Protein AF-A0A7J8URC8-F1 (afdb_monomer)

pLDDT: mean 75.26, std 14.87, range [37.41, 91.56]

Nearest PDB structures (foldseek):
  4x57-assembly2_D  TM=9.392E-01  e=1.571E-05  Arabidopsis thaliana
  6xgw-assembly1_B  TM=3.920E-01  e=8.614E-01  Acetivibrio thermocellus ATCC 27405
  6xg8-assembly1_B  TM=3.239E-01  e=2.855E+00  Acetivibrio thermocellus ATCC 27405
  6rw8-assembly1_A  TM=2.713E-01  e=2.219E+00  Xenorhabdus nematophila
  7kpv-assembly1_D  TM=3.812E-01  e=7.355E+00  Saccharomyces 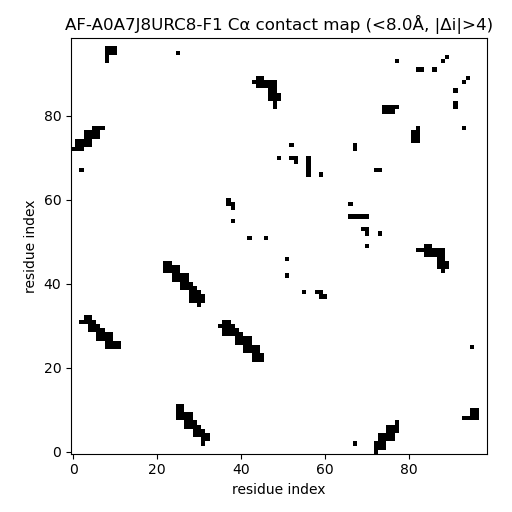cerevisiae S288C

Mean predicted aligned error: 8.54 Å

Radius of gyration: 13.85 Å; Cα contacts (8 Å, |Δi|>4): 154; chains: 1; bounding box: 35×27×36 Å

InterPro domains:
  IPR000626 Ubiquitin-like domain [PS50053] (26-99)
  IPR029071 Ubiquitin-like domain superfamily [SSF54236] (22-98)
  IPR039540 UBL3-like, ubiquitin domain [PF13881] (25-99)
  IPR040015 UBL3-like [PTHR13169] (19-99)

Foldseek 3Di:
DAWEWEKAWADDPPDDDDDDDDWDKTWIWTATPVRDTQDTDIDTQQAFLQVVLVVCQVSGDPPDPDGDPHSVSYFYAYPNDTGDRPDGNVRVVSPHDPD

Secondary structure (DSSP, 8-state):
-PEEEEEEEE--------------EEEEEEE-TTS-EEEEEEEETTSBHHHHHHHHHHTPPTT-S---SSGGGEEEEETTEEPPTTSBTTTTT--TT--

Sequence (99 aa):
MTFNFNMQAGKRRAKTTTMAEGEELIELRFRIYDGIDIAHGTYEASMTVSTLKQRIIAEWPQGKTVTPKSIHDLKLIHAGKVLENNKTLADSRITVGDL

Structure (mmCIF, N/CA/C/O backbone):
data_AF-A0A7J8URC8-F1
#
_entry.id   AF-A0A7J8URC8-F1
#
loop_
_atom_site.group_PDB
_atom_site.id
_atom_site.type_symbol
_atom_site.label_atom_id
_atom_site.label_alt_id
_atom_site.label_comp_id
_atom_site.label_asym_id
_atom_site.label_entity_id
_atom_site.label_seq_id
_atom_site.pdbx_PDB_ins_code
_atom_site.Cartn_x
_atom_site.Cartn_y
_atom_site.Cartn_z
_atom_site.occupancy
_atom_site.B_iso_or_equiv
_atom_site.auth_seq_id
_atom_site.auth_comp_id
_atom_site.auth_asym_id
_atom_site.auth_atom_id
_atom_site.pdbx_PDB_model_num
ATOM 1 N N . MET A 1 1 ? -7.887 -6.419 14.553 1.00 61.56 1 MET A N 1
ATOM 2 C CA . MET A 1 1 ? -8.874 -6.149 13.482 1.00 61.56 1 MET A CA 1
ATOM 3 C C . MET A 1 1 ? -8.067 -6.010 12.207 1.00 61.56 1 MET A C 1
ATOM 5 O O . MET A 1 1 ? -7.133 -5.223 12.218 1.00 61.56 1 MET A O 1
ATOM 9 N N . THR A 1 2 ? -8.328 -6.798 11.167 1.00 69.44 2 THR A N 1
ATOM 10 C CA . THR A 1 2 ? -7.507 -6.746 9.947 1.00 69.44 2 THR A CA 1
ATOM 11 C C . THR A 1 2 ? -8.137 -5.812 8.923 1.00 69.44 2 THR A C 1
ATOM 13 O O . THR A 1 2 ? -9.320 -5.933 8.615 1.00 69.44 2 THR A O 1
ATOM 16 N N . PHE A 1 3 ? -7.344 -4.887 8.400 1.00 76.19 3 PHE A N 1
ATOM 17 C CA . PHE A 1 3 ? -7.740 -3.915 7.397 1.00 76.19 3 PHE A CA 1
ATOM 18 C C . PHE A 1 3 ? -7.334 -4.416 6.018 1.00 76.19 3 PHE A C 1
ATOM 20 O O . PHE A 1 3 ? -6.148 -4.594 5.739 1.00 76.19 3 PHE A O 1
ATOM 27 N N . ASN A 1 4 ? -8.318 -4.625 5.154 1.00 79.81 4 ASN A N 1
ATOM 28 C CA . ASN A 1 4 ? -8.086 -5.050 3.783 1.00 79.81 4 ASN A CA 1
ATOM 29 C C . ASN A 1 4 ? -8.126 -3.820 2.874 1.00 79.81 4 ASN A C 1
ATOM 31 O O . ASN A 1 4 ? -9.142 -3.122 2.840 1.00 79.81 4 ASN A O 1
ATOM 35 N N . PHE A 1 5 ? -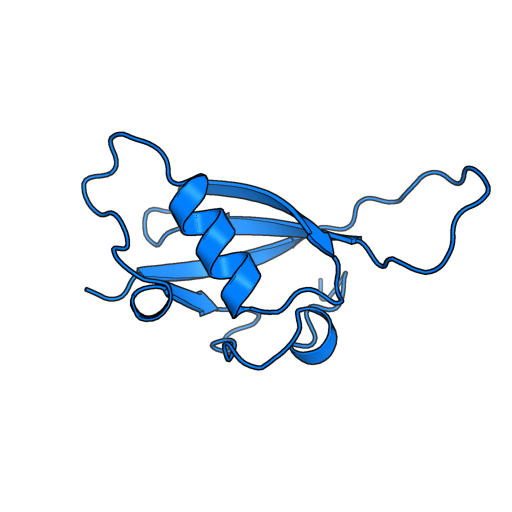7.045 -3.576 2.134 1.00 79.94 5 PHE A N 1
ATOM 36 C CA . PHE A 1 5 ? -6.991 -2.523 1.119 1.00 79.94 5 PHE A CA 1
ATOM 37 C C . PHE A 1 5 ? -6.953 -3.160 -0.241 1.00 79.94 5 PHE A C 1
ATOM 39 O O . PHE A 1 5 ? -6.127 -4.039 -0.492 1.00 79.94 5 PHE A O 1
ATOM 46 N N . ASN A 1 6 ? -7.805 -2.663 -1.122 1.00 78.12 6 ASN A N 1
ATOM 47 C CA . ASN A 1 6 ? -7.631 -2.922 -2.530 1.00 78.12 6 ASN A CA 1
ATOM 48 C C . ASN A 1 6 ? -6.648 -1.888 -3.075 1.00 78.12 6 ASN A C 1
ATOM 50 O O . ASN A 1 6 ? -6.882 -0.681 -2.970 1.00 78.12 6 ASN A O 1
ATOM 54 N N . MET A 1 7 ? -5.528 -2.377 -3.589 1.00 76.81 7 MET A N 1
ATOM 55 C CA . MET A 1 7 ? -4.468 -1.550 -4.126 1.00 76.81 7 MET A CA 1
ATOM 56 C C . MET A 1 7 ? -4.563 -1.531 -5.649 1.00 76.81 7 MET A C 1
ATOM 58 O O . MET A 1 7 ? -4.418 -2.562 -6.315 1.00 76.81 7 MET A O 1
ATOM 62 N N . GLN A 1 8 ? -4.779 -0.334 -6.191 1.00 75.00 8 GLN A N 1
ATOM 63 C CA . GLN A 1 8 ? -4.831 -0.090 -7.629 1.00 75.00 8 GLN A CA 1
ATOM 64 C C . GLN A 1 8 ? -3.592 0.683 -8.069 1.00 75.00 8 GLN A C 1
ATOM 66 O O . GLN A 1 8 ? -3.326 1.765 -7.541 1.00 75.00 8 GLN A O 1
ATOM 71 N N . ALA A 1 9 ? -2.869 0.132 -9.043 1.00 70.44 9 ALA A N 1
ATOM 72 C CA . ALA A 1 9 ? -1.739 0.794 -9.675 1.00 70.44 9 ALA A CA 1
ATOM 73 C C . ALA A 1 9 ? -2.217 1.609 -10.885 1.00 70.44 9 ALA A C 1
ATOM 75 O O . ALA A 1 9 ? -2.887 1.078 -11.771 1.00 70.44 9 ALA A O 1
ATOM 76 N N . GLY A 1 10 ? -1.910 2.905 -10.905 1.00 60.56 10 GLY A N 1
ATOM 77 C CA . GLY A 1 10 ? -2.203 3.811 -12.015 1.00 60.56 10 GLY A CA 1
ATOM 78 C C . GLY A 1 10 ? -0.951 4.127 -12.832 1.00 60.56 10 GLY A C 1
ATOM 79 O O . GLY A 1 10 ? 0.149 4.206 -12.290 1.00 60.56 10 GLY A O 1
ATOM 80 N N . LYS A 1 11 ? -1.106 4.320 -14.148 1.00 57.50 11 LYS A N 1
ATOM 81 C CA . LYS A 1 11 ? -0.022 4.800 -15.014 1.00 57.50 11 LYS A CA 1
ATOM 82 C C . LYS A 1 11 ? -0.057 6.322 -15.090 1.00 57.50 11 LYS A C 1
ATOM 84 O O . LYS A 1 11 ? -0.882 6.878 -15.818 1.00 57.50 11 LYS A O 1
ATOM 89 N N . ARG A 1 12 ? 0.925 6.995 -14.494 1.00 48.28 12 ARG A N 1
ATOM 90 C CA . ARG A 1 12 ? 1.353 8.299 -15.001 1.00 48.28 12 ARG A CA 1
ATOM 91 C C . ARG A 1 12 ? 2.261 8.060 -16.196 1.00 48.28 12 ARG A C 1
ATOM 93 O O . ARG A 1 12 ? 3.367 7.546 -16.067 1.00 48.28 12 ARG A O 1
ATOM 100 N N . ARG A 1 13 ? 1.799 8.432 -17.395 1.00 46.38 13 ARG A N 1
ATOM 101 C CA . ARG A 1 13 ? 2.719 8.676 -18.513 1.00 46.38 13 ARG A CA 1
ATOM 102 C C . ARG A 1 13 ? 3.630 9.823 -18.080 1.00 46.38 13 ARG A C 1
ATOM 104 O O . ARG A 1 13 ? 3.218 10.980 -18.139 1.00 46.38 13 ARG A O 1
ATOM 111 N N . ALA A 1 14 ? 4.840 9.510 -17.630 1.00 47.50 14 ALA A N 1
ATOM 112 C CA . ALA A 1 14 ? 5.885 10.508 -17.505 1.00 47.50 14 ALA A CA 1
ATOM 113 C C . ALA A 1 14 ? 6.118 11.094 -18.905 1.00 47.50 14 ALA A C 1
ATOM 115 O O . ALA A 1 14 ? 6.528 10.390 -19.829 1.00 47.50 14 ALA A O 1
ATOM 116 N N . LYS A 1 15 ? 5.778 12.373 -19.090 1.00 42.12 15 LYS A N 1
ATOM 117 C CA . LYS A 1 15 ? 6.328 13.149 -20.200 1.00 42.12 15 LYS A CA 1
ATOM 118 C C . LYS A 1 15 ? 7.836 13.202 -19.977 1.00 42.12 15 LYS A C 1
ATOM 120 O O . LYS A 1 15 ? 8.289 13.625 -18.920 1.00 42.12 15 LYS A O 1
ATOM 125 N N . THR A 1 16 ? 8.567 12.732 -20.974 1.00 52.28 16 THR A N 1
ATOM 126 C CA . THR A 1 16 ? 10.021 12.728 -21.091 1.00 52.28 16 THR A CA 1
ATOM 127 C C . THR A 1 16 ? 10.625 14.062 -20.644 1.00 52.28 16 THR A C 1
ATOM 129 O O . THR A 1 16 ? 10.323 15.092 -21.240 1.00 52.28 16 THR A O 1
ATOM 132 N N . THR A 1 17 ? 11.498 14.040 -19.636 1.00 37.81 17 THR A N 1
ATOM 133 C CA . THR A 1 17 ? 12.604 14.998 -19.516 1.00 37.81 17 THR A CA 1
ATOM 134 C C . THR A 1 17 ? 13.738 14.332 -18.731 1.00 37.81 17 THR A C 1
ATOM 136 O O . THR A 1 17 ? 13.626 14.040 -17.549 1.00 37.81 17 THR A O 1
ATOM 139 N N . THR A 1 18 ? 14.759 13.951 -19.493 1.00 49.41 18 THR A N 1
ATOM 140 C CA . THR A 1 18 ? 16.197 14.023 -19.217 1.00 49.41 18 THR A CA 1
ATOM 141 C C . THR A 1 18 ? 16.702 13.874 -17.768 1.00 49.41 18 THR A C 1
ATOM 143 O O . THR A 1 18 ? 16.524 14.763 -16.946 1.00 49.41 18 THR A O 1
ATOM 146 N N . MET A 1 19 ? 17.503 12.808 -17.584 1.00 51.50 19 MET A N 1
ATOM 147 C CA . MET A 1 19 ? 18.585 12.610 -16.598 1.00 51.50 19 MET A CA 1
ATOM 148 C C . MET A 1 19 ? 18.207 12.406 -15.120 1.00 51.50 19 MET A C 1
ATOM 150 O O . MET A 1 19 ? 18.296 13.331 -14.324 1.00 51.50 19 MET A O 1
ATOM 154 N N . ALA A 1 20 ? 17.933 11.152 -14.746 1.00 40.03 20 ALA A N 1
ATOM 155 C CA . ALA A 1 20 ? 18.524 10.486 -13.579 1.00 40.03 20 ALA A CA 1
ATOM 156 C C . ALA A 1 20 ? 18.195 8.981 -13.624 1.00 40.03 20 ALA A C 1
ATOM 158 O O . ALA A 1 20 ? 17.165 8.559 -14.138 1.00 40.03 20 ALA A O 1
ATOM 159 N N . GLU A 1 21 ? 19.131 8.188 -13.139 1.00 42.47 21 GLU A N 1
ATOM 160 C CA . GLU A 1 21 ? 19.146 6.734 -13.012 1.00 42.47 21 GLU A CA 1
ATOM 161 C C . GLU A 1 21 ? 17.859 6.143 -12.374 1.00 42.47 21 GLU A C 1
ATOM 163 O O . GLU A 1 21 ? 17.466 6.523 -11.281 1.00 42.47 21 GLU A O 1
ATOM 168 N N . GLY A 1 22 ? 17.213 5.179 -13.042 1.00 49.28 22 GLY A N 1
ATOM 169 C CA . GLY A 1 22 ? 16.863 3.896 -12.409 1.00 49.28 22 GLY A CA 1
ATOM 170 C C . GLY A 1 22 ? 15.625 3.702 -11.513 1.00 49.28 22 GLY A C 1
ATOM 171 O O . GLY A 1 22 ? 15.474 2.579 -11.038 1.00 49.28 22 GLY A O 1
ATOM 172 N N . GLU A 1 23 ? 14.732 4.666 -11.274 1.00 56.03 23 GLU A N 1
ATOM 173 C CA . GLU A 1 23 ? 13.621 4.457 -10.314 1.00 56.03 23 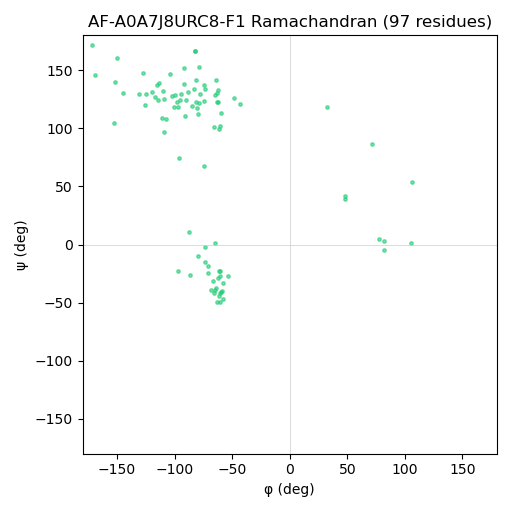GLU A CA 1
ATOM 174 C C . GLU A 1 23 ? 12.244 4.344 -10.998 1.00 56.03 23 GLU A C 1
ATOM 176 O O . GLU A 1 23 ? 11.589 5.336 -11.323 1.00 56.03 23 GLU A O 1
ATOM 181 N N . GLU A 1 24 ? 11.774 3.109 -11.230 1.00 72.56 24 GLU A N 1
ATOM 182 C CA . GLU A 1 24 ? 10.397 2.848 -11.677 1.00 72.56 24 GLU A CA 1
ATOM 183 C C . GLU A 1 24 ? 9.407 3.260 -10.578 1.00 72.56 24 GLU A C 1
ATOM 185 O O . GLU A 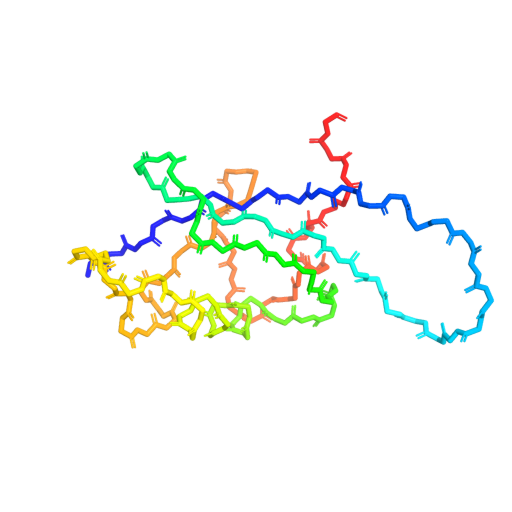1 24 ? 9.205 2.558 -9.591 1.00 72.56 24 GLU A O 1
ATOM 190 N N . LEU A 1 25 ? 8.784 4.423 -10.740 1.00 77.75 25 LEU A N 1
ATOM 191 C CA . LEU A 1 25 ? 7.769 4.941 -9.832 1.00 77.75 25 LEU A CA 1
ATOM 192 C C . LEU A 1 25 ? 6.364 4.452 -10.229 1.00 77.75 25 LEU A C 1
ATOM 194 O O . LEU A 1 25 ? 5.949 4.576 -11.382 1.00 77.75 25 LEU A O 1
ATOM 198 N N . ILE A 1 26 ? 5.603 3.945 -9.260 1.00 79.38 26 ILE A N 1
ATOM 199 C CA . ILE A 1 26 ? 4.245 3.413 -9.420 1.00 79.38 26 ILE A CA 1
ATOM 200 C C . ILE A 1 26 ? 3.279 4.268 -8.595 1.00 79.38 26 ILE A C 1
ATOM 202 O O . ILE A 1 26 ? 3.465 4.455 -7.392 1.00 79.38 26 ILE A O 1
ATOM 206 N N . GLU A 1 27 ? 2.214 4.772 -9.218 1.00 84.12 27 GLU A N 1
ATOM 207 C CA . GLU A 1 27 ? 1.135 5.426 -8.475 1.00 84.12 27 GLU A CA 1
ATOM 208 C C . GLU A 1 27 ? 0.232 4.376 -7.842 1.00 84.12 27 GLU A C 1
ATOM 210 O O . GLU A 1 27 ? -0.362 3.558 -8.546 1.00 84.12 27 GLU A O 1
ATOM 215 N N . LEU A 1 28 ? 0.088 4.425 -6.521 1.00 84.44 28 LEU A N 1
ATOM 216 C CA . LEU A 1 28 ? -0.779 3.528 -5.773 1.00 84.44 28 LEU A CA 1
ATOM 217 C C . LEU A 1 28 ? -1.912 4.309 -5.122 1.00 84.44 28 LEU A C 1
ATOM 219 O O . LEU A 1 28 ? -1.718 5.382 -4.545 1.00 84.44 28 LEU A O 1
ATOM 223 N N . ARG A 1 29 ? -3.108 3.730 -5.198 1.00 84.50 29 ARG A N 1
ATOM 224 C CA . ARG A 1 29 ? -4.293 4.191 -4.473 1.00 84.50 29 ARG A CA 1
ATOM 225 C C . ARG A 1 29 ? -4.786 3.084 -3.558 1.00 84.50 29 ARG A C 1
ATOM 227 O O . ARG A 1 29 ? -4.935 1.940 -3.996 1.00 84.50 29 ARG A O 1
ATOM 234 N N . PHE A 1 30 ? -5.036 3.439 -2.302 1.00 84.38 30 PHE A N 1
ATOM 235 C CA . PHE A 1 30 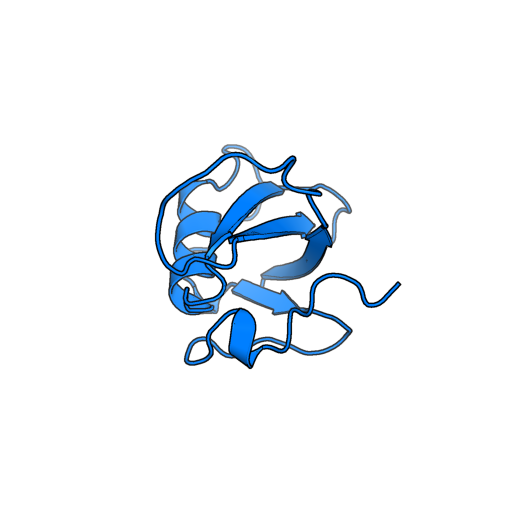? -5.477 2.516 -1.262 1.00 84.38 30 PHE A CA 1
ATOM 236 C C . PHE A 1 30 ? -6.936 2.763 -0.933 1.00 84.38 30 PHE A C 1
ATOM 238 O O . PHE A 1 30 ? -7.283 3.748 -0.277 1.00 84.38 30 PHE A O 1
ATOM 245 N N . ARG A 1 31 ? -7.783 1.830 -1.361 1.00 82.06 31 ARG A N 1
ATOM 246 C CA . ARG A 1 31 ? -9.215 1.863 -1.087 1.00 82.06 31 ARG A CA 1
ATOM 247 C C . ARG A 1 31 ? -9.565 0.935 0.065 1.00 82.06 31 ARG A C 1
ATOM 249 O O . ARG A 1 31 ? -9.202 -0.243 0.031 1.00 82.06 31 ARG A O 1
ATOM 256 N N .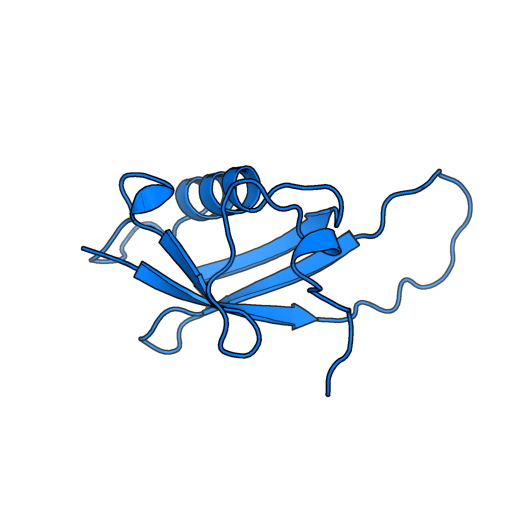 ILE A 1 32 ? -10.281 1.448 1.064 1.00 78.25 32 ILE A N 1
ATOM 257 C CA . ILE A 1 32 ? -10.843 0.627 2.150 1.00 78.25 32 ILE A CA 1
ATOM 258 C C . ILE A 1 32 ? -12.165 -0.026 1.735 1.00 78.25 32 ILE A C 1
ATOM 260 O O . ILE A 1 32 ? -12.780 0.368 0.747 1.00 78.25 32 ILE A O 1
ATOM 264 N N . TYR A 1 33 ? -12.625 -1.005 2.522 1.00 71.56 33 TYR A N 1
ATOM 265 C CA . TYR A 1 33 ? -13.893 -1.722 2.308 1.00 71.56 33 TYR A CA 1
ATOM 266 C C . TYR A 1 33 ? -15.121 -0.805 2.164 1.00 71.56 33 TYR A C 1
ATOM 268 O O . TYR A 1 33 ? -16.077 -1.169 1.493 1.00 71.56 33 TYR A O 1
ATOM 276 N N . ASP A 1 34 ? -15.073 0.389 2.754 1.00 72.06 34 ASP A N 1
ATOM 277 C CA . ASP A 1 34 ? -16.112 1.423 2.678 1.00 72.06 34 ASP A CA 1
ATOM 278 C C . ASP A 1 34 ? -16.165 2.129 1.302 1.00 72.06 34 ASP A C 1
ATOM 280 O O . ASP A 1 34 ? -16.970 3.021 1.073 1.00 72.06 34 ASP A O 1
ATOM 284 N N . GLY A 1 35 ? -15.268 1.771 0.375 1.00 73.25 35 GLY A N 1
ATOM 285 C CA . GLY A 1 35 ? -15.157 2.373 -0.957 1.00 73.25 35 GLY A CA 1
ATOM 286 C C . GLY A 1 35 ? -14.372 3.686 -0.996 1.00 73.25 35 GLY A C 1
ATOM 287 O O . GLY A 1 35 ? -14.117 4.208 -2.079 1.00 73.25 35 GLY A O 1
ATOM 288 N N . ILE A 1 36 ? -13.949 4.196 0.162 1.00 77.88 36 ILE A N 1
ATOM 289 C CA . ILE A 1 36 ? -13.203 5.450 0.293 1.00 77.88 36 ILE A CA 1
ATOM 290 C C . ILE A 1 36 ? -11.708 5.218 0.044 1.00 77.88 36 ILE A C 1
ATOM 292 O O . ILE A 1 36 ? -11.106 4.290 0.589 1.00 77.88 36 ILE A O 1
ATOM 296 N N . ASP A 1 37 ? -11.097 6.085 -0.759 1.00 81.44 37 ASP A N 1
ATOM 297 C CA . ASP A 1 37 ? -9.649 6.127 -0.953 1.00 81.44 37 ASP A CA 1
ATOM 298 C C . ASP A 1 37 ? -9.010 6.877 0.228 1.00 81.44 37 ASP A C 1
ATOM 300 O O . ASP A 1 37 ? -9.320 8.040 0.475 1.00 81.44 37 ASP A O 1
ATOM 304 N N . ILE A 1 38 ? -8.165 6.196 1.005 1.00 79.44 38 ILE A N 1
ATOM 305 C CA . ILE A 1 38 ? -7.568 6.756 2.233 1.00 79.44 38 ILE A CA 1
ATOM 306 C C . ILE A 1 38 ? -6.166 7.326 2.027 1.00 79.44 38 ILE A C 1
ATOM 308 O O . ILE A 1 38 ? -5.718 8.137 2.827 1.00 79.44 38 ILE A O 1
ATOM 312 N N . ALA A 1 39 ? -5.472 6.864 0.991 1.00 77.44 39 ALA A N 1
ATOM 313 C CA . ALA A 1 39 ? -4.109 7.246 0.678 1.00 77.44 39 ALA A CA 1
ATOM 314 C C . ALA A 1 39 ? -3.897 7.129 -0.832 1.00 77.44 39 ALA A C 1
ATOM 316 O O . ALA A 1 39 ? -4.38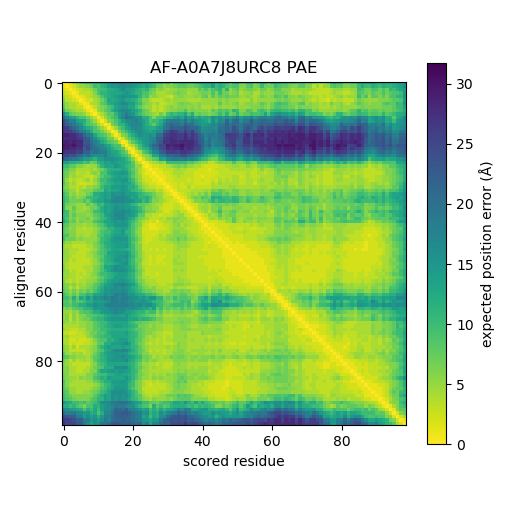5 6.193 -1.482 1.00 77.44 39 ALA A O 1
ATOM 317 N N . HIS A 1 40 ? -3.176 8.098 -1.381 1.00 82.12 40 HIS A N 1
ATOM 318 C CA . HIS A 1 40 ? -2.822 8.173 -2.787 1.00 82.12 40 HIS A CA 1
ATOM 319 C C . HIS A 1 40 ? -1.423 8.768 -2.894 1.00 82.12 40 HIS A C 1
ATOM 321 O O . HIS A 1 40 ? -1.135 9.797 -2.289 1.00 82.12 40 HIS A O 1
ATOM 327 N N . GLY A 1 41 ? -0.548 8.119 -3.649 1.00 81.69 41 GLY A N 1
ATOM 328 C CA . GLY A 1 41 ? 0.831 8.565 -3.745 1.00 81.69 41 GLY A CA 1
ATOM 329 C C . GLY A 1 41 ? 1.607 7.821 -4.810 1.00 81.69 41 GLY A C 1
ATOM 330 O O . GLY A 1 41 ? 1.138 6.834 -5.381 1.00 81.69 41 GLY A O 1
ATOM 331 N N . THR A 1 42 ? 2.812 8.312 -5.061 1.00 83.50 42 THR A N 1
ATOM 332 C CA . THR A 1 42 ? 3.776 7.668 -5.944 1.00 83.50 42 THR A CA 1
ATOM 333 C C . THR A 1 42 ? 4.816 6.960 -5.087 1.00 83.50 42 THR A C 1
ATOM 335 O O . THR A 1 42 ? 5.397 7.570 -4.190 1.00 83.50 42 THR A O 1
ATOM 338 N N . TYR A 1 43 ? 5.047 5.680 -5.359 1.00 85.38 43 TYR A N 1
ATOM 339 C CA . TYR A 1 43 ? 5.962 4.830 -4.606 1.00 85.38 43 TYR A CA 1
ATOM 340 C C . TYR A 1 43 ? 6.950 4.167 -5.557 1.00 85.38 43 TYR A C 1
ATOM 342 O O . TYR A 1 43 ? 6.614 3.856 -6.694 1.00 85.38 43 TYR A O 1
ATOM 350 N N . GLU A 1 44 ? 8.167 3.933 -5.094 1.00 84.44 44 GLU A N 1
ATOM 351 C CA . GLU A 1 44 ? 9.196 3.267 -5.888 1.00 84.44 44 GLU A CA 1
ATOM 352 C C . GLU A 1 44 ? 8.917 1.771 -6.001 1.00 84.44 44 GLU A C 1
ATOM 354 O O . GLU A 1 44 ? 8.603 1.118 -5.010 1.00 84.44 44 GLU A O 1
ATOM 359 N N . ALA A 1 45 ? 9.083 1.191 -7.187 1.00 82.56 45 ALA A N 1
ATOM 360 C CA . ALA A 1 45 ? 8.883 -0.237 -7.410 1.00 82.56 45 ALA A CA 1
ATOM 361 C C . ALA A 1 45 ? 9.839 -1.103 -6.559 1.00 82.56 45 ALA A C 1
ATOM 363 O O . ALA A 1 45 ? 9.501 -2.230 -6.190 1.00 82.56 45 ALA A O 1
ATOM 364 N N . SER A 1 46 ? 11.009 -0.564 -6.202 1.00 83.50 46 SER A N 1
ATOM 365 C CA . SER A 1 46 ? 11.992 -1.169 -5.295 1.00 83.50 46 SER A CA 1
ATOM 366 C C . SER A 1 46 ? 11.541 -1.188 -3.826 1.00 83.50 46 SER A C 1
ATOM 368 O O . SER A 1 46 ? 12.061 -1.981 -3.039 1.00 83.50 46 SER A O 1
ATOM 370 N N . MET A 1 47 ? 10.558 -0.362 -3.444 1.00 87.50 47 MET A N 1
ATOM 371 C CA . MET A 1 47 ? 10.050 -0.285 -2.076 1.00 87.50 47 MET A CA 1
ATOM 372 C C . MET A 1 47 ? 9.393 -1.604 -1.664 1.00 87.50 47 MET A C 1
ATOM 374 O O . MET A 1 47 ? 8.685 -2.246 -2.440 1.00 87.50 47 MET A O 1
ATOM 378 N N . THR A 1 48 ? 9.596 -2.009 -0.414 1.00 91.06 48 THR A N 1
ATOM 379 C CA . THR A 1 48 ? 8.940 -3.186 0.155 1.00 91.06 48 THR A CA 1
ATOM 380 C C . THR A 1 48 ? 7.504 -2.892 0.568 1.00 91.06 48 THR A C 1
ATOM 382 O O . THR A 1 48 ? 7.130 -1.781 0.954 1.00 91.06 48 THR A O 1
ATOM 385 N N . VAL A 1 49 ? 6.683 -3.938 0.557 1.00 89.88 49 VAL A N 1
ATOM 386 C CA . VAL A 1 49 ? 5.298 -3.902 1.040 1.00 89.88 49 VAL A CA 1
ATOM 387 C C . VAL A 1 49 ? 5.234 -3.463 2.509 1.00 89.88 49 VAL A C 1
ATOM 389 O O . VAL A 1 49 ? 4.287 -2.784 2.906 1.00 89.88 49 VAL A O 1
ATOM 392 N N . SER A 1 50 ? 6.234 -3.805 3.330 1.00 91.56 50 SER A N 1
ATOM 393 C CA . SER A 1 50 ? 6.328 -3.341 4.720 1.00 91.56 50 SER A CA 1
ATOM 394 C C . SER A 1 50 ? 6.473 -1.822 4.820 1.00 91.56 50 SER A C 1
ATOM 396 O O . SER A 1 50 ? 5.699 -1.196 5.546 1.00 91.56 50 SER A O 1
ATOM 398 N N . THR A 1 51 ? 7.392 -1.218 4.065 1.00 91.12 51 THR A N 1
ATOM 399 C CA . THR A 1 51 ? 7.586 0.238 4.056 1.00 91.12 51 THR A CA 1
ATOM 400 C C . THR A 1 51 ? 6.359 0.960 3.504 1.00 91.12 51 THR A C 1
ATOM 402 O O . THR A 1 51 ? 5.929 1.966 4.072 1.00 91.12 51 THR A O 1
ATOM 405 N N . LEU A 1 52 ? 5.724 0.408 2.466 1.00 88.81 52 LEU A N 1
ATOM 406 C CA . LEU A 1 52 ? 4.470 0.941 1.939 1.00 88.81 52 LEU A CA 1
ATOM 407 C C . LEU A 1 52 ? 3.373 0.975 3.013 1.00 88.81 52 LEU A C 1
ATOM 409 O O . LEU A 1 52 ? 2.717 1.994 3.219 1.00 88.81 52 LEU A O 1
ATOM 413 N N . LYS A 1 53 ? 3.211 -0.127 3.751 1.00 89.75 53 LYS A N 1
ATOM 414 C CA . LYS A 1 53 ? 2.266 -0.216 4.869 1.00 89.75 53 LYS A CA 1
ATOM 415 C C . LYS A 1 53 ? 2.568 0.810 5.957 1.00 89.75 53 LYS A C 1
ATOM 417 O O . LYS A 1 53 ? 1.635 1.421 6.464 1.00 89.75 53 LYS A O 1
ATOM 422 N N . GLN A 1 54 ? 3.836 1.039 6.299 1.00 90.00 54 GLN A N 1
ATOM 423 C CA . GLN A 1 54 ? 4.201 2.077 7.270 1.00 90.00 54 GLN A CA 1
ATOM 424 C C . GLN A 1 54 ? 3.776 3.471 6.803 1.00 90.00 54 GLN A C 1
ATOM 426 O O . GLN A 1 54 ? 3.227 4.224 7.604 1.00 90.00 54 GLN A O 1
ATOM 431 N N . ARG A 1 55 ? 3.965 3.795 5.516 1.00 88.00 55 ARG A N 1
ATOM 432 C CA . ARG A 1 55 ? 3.503 5.074 4.956 1.00 88.00 55 ARG A CA 1
ATOM 433 C C . ARG A 1 55 ? 1.993 5.233 5.052 1.00 88.00 55 ARG A C 1
ATOM 435 O O . ARG A 1 55 ? 1.539 6.261 5.527 1.00 88.00 55 ARG A O 1
ATOM 442 N N . ILE A 1 56 ? 1.225 4.194 4.726 1.00 86.19 56 ILE A N 1
ATOM 443 C CA . ILE A 1 56 ? -0.242 4.222 4.854 1.00 86.19 56 ILE A CA 1
ATOM 444 C C . ILE A 1 56 ? -0.680 4.495 6.300 1.00 86.19 56 ILE A C 1
ATOM 446 O O . ILE A 1 56 ? -1.638 5.229 6.514 1.00 86.19 56 ILE A O 1
ATOM 450 N N . ILE A 1 57 ? 0.000 3.914 7.297 1.00 86.31 57 ILE A N 1
ATOM 451 C CA . ILE A 1 57 ? -0.293 4.176 8.718 1.00 86.31 57 ILE A CA 1
ATOM 452 C C . ILE A 1 57 ? 0.035 5.630 9.075 1.00 86.31 57 ILE A C 1
ATOM 454 O O . ILE A 1 57 ? -0.725 6.264 9.801 1.00 86.31 57 ILE A O 1
ATOM 458 N N . ALA A 1 58 ? 1.156 6.153 8.576 1.00 86.56 58 ALA A N 1
ATOM 459 C CA . ALA A 1 58 ? 1.592 7.520 8.847 1.00 86.56 58 ALA A CA 1
ATOM 460 C C . ALA A 1 58 ? 0.684 8.572 8.188 1.00 86.56 58 ALA A C 1
ATOM 462 O O . ALA A 1 58 ? 0.376 9.587 8.803 1.00 86.56 58 ALA A O 1
ATOM 463 N N . GLU A 1 59 ? 0.228 8.310 6.964 1.00 83.50 59 GLU A N 1
ATOM 464 C CA . GLU A 1 59 ? -0.685 9.165 6.194 1.00 83.50 59 GLU A CA 1
ATOM 465 C C . GLU A 1 59 ? -2.162 8.864 6.489 1.00 83.50 59 GLU A C 1
ATOM 467 O O . GLU A 1 59 ? -3.057 9.335 5.787 1.00 83.50 59 GLU A O 1
ATOM 472 N N . TRP A 1 60 ? -2.441 8.060 7.518 1.00 81.94 60 TRP A N 1
ATOM 473 C CA . TRP A 1 60 ? -3.796 7.620 7.800 1.00 81.94 60 TRP A CA 1
ATOM 474 C C . TRP A 1 60 ? -4.701 8.812 8.147 1.00 81.94 60 TRP A C 1
ATOM 476 O O . TRP A 1 60 ? -4.361 9.603 9.034 1.00 81.94 60 TRP A O 1
ATOM 486 N N . PRO A 1 61 ? -5.885 8.938 7.520 1.00 80.69 61 PRO A N 1
ATOM 487 C CA . PRO A 1 61 ? -6.770 10.065 7.767 1.00 80.69 61 PRO A CA 1
ATOM 488 C C . PRO A 1 61 ? -7.250 10.084 9.223 1.00 80.69 61 PRO A C 1
ATOM 490 O O . PRO A 1 61 ? -7.874 9.139 9.722 1.00 80.69 61 PRO A O 1
ATOM 493 N N . GLN A 1 62 ? -6.978 11.197 9.902 1.00 74.38 62 GLN A N 1
ATOM 494 C CA . GLN A 1 62 ? -7.464 11.451 11.253 1.00 74.38 62 GLN A CA 1
ATOM 495 C C . GLN A 1 62 ? -8.994 11.570 11.225 1.00 74.38 62 GLN A C 1
ATOM 497 O O . GLN A 1 62 ? -9.556 12.297 10.410 1.00 74.38 62 GLN A O 1
ATOM 502 N N . GLY A 1 63 ? -9.679 10.815 12.087 1.00 72.81 63 GLY A N 1
ATOM 503 C CA . GLY A 1 63 ? -11.148 10.773 12.136 1.00 72.81 63 GLY A CA 1
ATOM 504 C C . GLY A 1 63 ? -11.786 9.513 11.545 1.00 72.81 63 GLY A C 1
ATOM 505 O O . GLY A 1 63 ? -13.007 9.379 11.581 1.00 72.81 63 GLY A O 1
ATOM 506 N N . LYS A 1 64 ? -10.999 8.545 11.052 1.00 72.94 64 LYS A N 1
ATOM 507 C CA . LYS A 1 64 ? -11.520 7.191 10.815 1.00 72.94 64 LYS A CA 1
ATOM 508 C C . LYS A 1 64 ? -11.716 6.459 12.143 1.00 72.94 64 LYS A C 1
ATOM 510 O O . LYS A 1 64 ? -10.830 6.430 12.989 1.00 72.94 64 LYS A O 1
ATOM 515 N N . THR A 1 65 ? -12.869 5.810 12.290 1.00 71.25 65 THR A N 1
ATOM 516 C CA . THR A 1 65 ? -13.230 4.959 13.440 1.00 71.25 65 THR A CA 1
ATOM 517 C C . THR A 1 65 ? -12.287 3.777 13.628 1.00 71.25 65 THR A C 1
ATOM 519 O O . THR A 1 65 ? -12.191 3.223 14.720 1.00 71.25 65 THR A O 1
ATOM 522 N N . VAL A 1 66 ? -11.599 3.375 12.563 1.00 73.31 66 VAL A N 1
ATOM 523 C CA . VAL A 1 66 ? -10.674 2.252 12.560 1.00 73.31 66 VAL A CA 1
ATOM 524 C C . VAL A 1 66 ? -9.324 2.727 12.031 1.00 73.31 66 VAL A C 1
ATOM 526 O O . VAL A 1 66 ? -9.225 3.192 10.897 1.00 73.31 66 VAL A O 1
ATOM 529 N N . THR A 1 67 ? -8.293 2.600 12.865 1.00 81.50 67 THR A N 1
ATOM 530 C CA . THR A 1 67 ? -6.910 2.950 12.523 1.00 81.50 67 THR A CA 1
ATOM 531 C C . THR A 1 67 ? -6.013 1.740 12.775 1.00 81.50 67 THR A C 1
ATOM 533 O O . THR A 1 67 ? -6.089 1.138 13.854 1.00 81.50 67 THR A O 1
ATOM 536 N N . PRO A 1 68 ? -5.184 1.342 11.803 1.00 85.00 68 PRO A N 1
ATOM 537 C CA . PRO A 1 68 ? -4.195 0.286 11.988 1.00 85.00 68 PRO A CA 1
ATOM 538 C C . PRO A 1 68 ? -3.179 0.679 13.066 1.00 85.00 68 PRO A C 1
ATOM 540 O O . PRO A 1 68 ? -2.639 1.783 13.045 1.00 85.00 68 PRO A O 1
ATOM 543 N N . LYS A 1 69 ? -2.886 -0.231 14.002 1.00 84.94 69 LYS A N 1
ATOM 544 C CA . LYS A 1 69 ? -1.832 -0.017 15.011 1.00 84.94 69 LYS A CA 1
ATOM 545 C C . LYS A 1 69 ? -0.463 -0.456 14.504 1.00 84.94 69 LYS A C 1
ATOM 547 O O . LYS A 1 69 ? 0.563 0.007 14.994 1.00 84.94 69 LYS A O 1
ATOM 552 N N . SER A 1 70 ? -0.428 -1.399 13.569 1.00 88.00 70 SER A N 1
ATOM 553 C CA . SER A 1 70 ? 0.805 -1.965 13.029 1.00 88.00 70 SER A CA 1
ATOM 554 C C . SER A 1 70 ? 0.625 -2.421 11.587 1.00 88.00 70 SER A C 1
ATOM 556 O O . SER A 1 70 ? -0.484 -2.688 11.130 1.00 88.00 70 SER A O 1
ATOM 558 N N . ILE A 1 71 ? 1.735 -2.585 10.863 1.00 87.62 71 ILE A N 1
ATOM 559 C CA . ILE A 1 71 ? 1.716 -3.072 9.473 1.00 87.62 71 ILE A CA 1
ATOM 560 C C . ILE A 1 71 ? 1.125 -4.482 9.336 1.00 87.62 71 ILE A C 1
ATOM 562 O O . ILE A 1 71 ? 0.649 -4.853 8.268 1.00 87.62 71 ILE A O 1
ATOM 566 N N . HIS A 1 72 ? 1.130 -5.274 10.409 1.00 86.62 72 HIS A N 1
ATOM 567 C CA . HIS A 1 72 ? 0.506 -6.597 10.443 1.00 86.62 72 HIS A CA 1
ATOM 568 C C . HIS A 1 72 ? -1.026 -6.531 10.441 1.00 86.62 72 HIS A C 1
ATOM 570 O O . HIS A 1 72 ? -1.671 -7.464 9.966 1.00 86.62 72 HIS A O 1
ATOM 576 N N . ASP A 1 73 ? -1.608 -5.423 10.908 1.00 87.94 73 ASP A N 1
ATOM 577 C CA . ASP A 1 73 ? -3.048 -5.190 10.807 1.00 87.94 73 ASP A CA 1
ATOM 578 C C . ASP A 1 73 ? -3.467 -4.849 9.369 1.00 87.94 73 ASP A C 1
ATOM 580 O O . ASP A 1 73 ? -4.648 -4.938 9.048 1.00 87.94 73 ASP A O 1
ATOM 584 N N . LEU A 1 74 ? -2.523 -4.496 8.487 1.00 87.00 74 LEU A N 1
ATOM 585 C CA . LEU A 1 74 ? -2.778 -4.151 7.091 1.00 87.00 74 LEU A CA 1
ATOM 586 C C . LEU A 1 74 ? -2.580 -5.361 6.170 1.00 87.00 74 LEU A C 1
ATOM 588 O O . LEU A 1 74 ? -1.490 -5.935 6.084 1.00 87.00 74 LEU A O 1
ATOM 592 N N . LYS A 1 75 ? -3.604 -5.695 5.385 1.00 87.50 75 LYS A N 1
ATOM 593 C CA . LYS A 1 75 ? -3.518 -6.616 4.248 1.00 87.50 75 LYS A CA 1
ATOM 594 C C . LYS A 1 75 ? -3.702 -5.832 2.957 1.00 87.50 75 LYS A C 1
ATOM 596 O O . LYS A 1 75 ? -4.797 -5.370 2.648 1.00 87.50 75 LYS A O 1
ATOM 601 N N . LEU A 1 76 ? -2.608 -5.685 2.213 1.00 86.38 76 LEU A N 1
ATOM 602 C CA . LEU A 1 76 ? -2.647 -5.134 0.865 1.00 86.38 76 LEU A CA 1
ATOM 603 C C . LEU A 1 76 ? -3.054 -6.248 -0.088 1.00 86.38 76 LEU A C 1
ATOM 605 O O . LEU A 1 76 ? -2.413 -7.297 -0.109 1.00 86.38 76 LEU A O 1
ATOM 609 N N . ILE A 1 77 ? -4.136 -6.028 -0.823 1.00 86.19 77 ILE A N 1
ATOM 610 C CA . ILE A 1 77 ? -4.672 -6.967 -1.798 1.00 86.19 77 ILE A CA 1
ATOM 611 C C . ILE A 1 77 ? -4.539 -6.329 -3.173 1.00 86.19 77 ILE A C 1
ATOM 613 O O . ILE A 1 77 ? -5.042 -5.231 -3.405 1.00 86.19 77 ILE A O 1
ATOM 617 N N . HIS A 1 78 ? -3.873 -7.028 -4.083 1.00 81.81 78 HIS A N 1
ATOM 618 C CA . HIS A 1 78 ? -3.692 -6.616 -5.466 1.00 81.81 78 HIS A CA 1
ATOM 619 C C . HIS A 1 78 ? -4.054 -7.776 -6.393 1.00 81.81 78 HIS A C 1
ATOM 621 O O . HIS A 1 78 ? -3.603 -8.899 -6.168 1.00 81.81 78 HIS A O 1
ATOM 627 N N . ALA A 1 79 ? -4.905 -7.526 -7.394 1.00 78.75 79 ALA A N 1
ATOM 628 C CA . ALA A 1 79 ? -5.369 -8.545 -8.346 1.00 78.75 79 ALA A CA 1
ATOM 629 C C . ALA A 1 79 ? -5.862 -9.853 -7.673 1.00 78.75 79 ALA A C 1
ATOM 631 O O . ALA A 1 79 ? -5.571 -10.961 -8.119 1.00 78.75 79 ALA A O 1
ATOM 632 N N . GLY A 1 80 ? -6.565 -9.732 -6.540 1.00 80.75 80 GLY A N 1
ATOM 633 C CA . GLY A 1 80 ? -7.076 -10.879 -5.777 1.00 80.75 80 GLY A CA 1
ATOM 634 C C . GLY A 1 80 ? -6.040 -11.622 -4.920 1.00 80.75 80 GLY A C 1
ATOM 635 O O . GLY A 1 80 ? -6.383 -12.627 -4.303 1.00 80.75 80 GLY A O 1
ATOM 636 N N . LYS A 1 81 ? -4.793 -11.140 -4.831 1.00 84.12 81 LYS A N 1
ATOM 637 C CA . LYS A 1 81 ? -3.725 -11.731 -4.007 1.00 84.12 81 LYS A CA 1
ATOM 638 C C . LYS A 1 81 ? -3.316 -10.805 -2.871 1.00 84.12 81 LYS A C 1
ATOM 640 O O . LYS A 1 81 ? -3.182 -9.601 -3.061 1.00 84.12 81 LYS A O 1
ATOM 645 N N . VAL A 1 82 ? -3.090 -11.377 -1.689 1.00 87.81 82 VAL A N 1
ATOM 646 C CA . VAL A 1 82 ? -2.519 -10.646 -0.550 1.00 87.81 82 VAL A CA 1
ATOM 647 C C . VAL A 1 82 ? -1.012 -10.519 -0.755 1.00 87.81 82 VAL A C 1
ATOM 649 O O . VAL A 1 82 ? -0.342 -11.517 -1.007 1.00 87.81 82 VAL A O 1
ATOM 652 N N . LEU A 1 83 ? -0.486 -9.304 -0.630 1.00 87.75 83 LEU A N 1
ATOM 653 C CA . LEU A 1 83 ? 0.939 -9.026 -0.761 1.00 87.75 83 LEU A CA 1
ATOM 654 C C . LEU A 1 83 ? 1.704 -9.332 0.530 1.00 87.75 83 LEU A C 1
ATOM 656 O O . LEU A 1 83 ? 1.239 -9.042 1.639 1.00 87.75 83 LEU A O 1
ATOM 660 N N . GLU A 1 84 ? 2.906 -9.880 0.368 1.00 88.81 84 GLU A N 1
ATOM 661 C CA . GLU A 1 84 ? 3.795 -10.273 1.461 1.00 88.81 84 GLU A CA 1
ATOM 662 C C . GLU A 1 84 ? 4.758 -9.134 1.829 1.00 88.81 84 GLU A C 1
ATOM 664 O O . GLU A 1 84 ? 5.315 -8.476 0.958 1.00 88.81 84 GLU A O 1
ATOM 669 N N . ASN A 1 85 ? 4.985 -8.904 3.125 1.00 89.69 85 ASN A N 1
ATOM 670 C CA . ASN A 1 85 ? 5.772 -7.766 3.631 1.00 89.69 85 ASN A CA 1
ATOM 671 C C . ASN A 1 85 ? 7.244 -7.761 3.189 1.00 89.69 85 ASN A C 1
ATOM 673 O O . ASN A 1 85 ? 7.854 -6.698 3.115 1.00 89.69 85 ASN A O 1
ATOM 677 N N . ASN A 1 86 ? 7.808 -8.942 2.953 1.00 88.69 86 ASN A N 1
ATOM 678 C CA . ASN A 1 86 ? 9.185 -9.169 2.517 1.00 88.69 86 ASN A CA 1
ATOM 679 C C . ASN A 1 86 ? 9.385 -8.951 1.010 1.00 88.69 86 ASN A C 1
ATOM 681 O O . ASN A 1 86 ? 10.528 -8.943 0.561 1.00 88.69 86 ASN A O 1
ATOM 685 N N . LYS A 1 87 ? 8.307 -8.784 0.235 1.00 89.44 87 LYS A N 1
ATOM 686 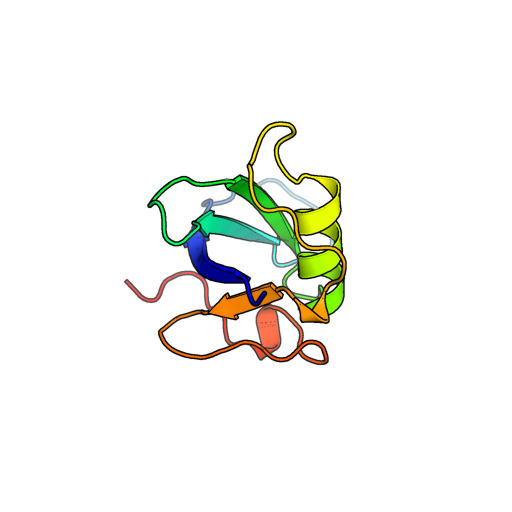C CA . LYS A 1 87 ? 8.375 -8.541 -1.207 1.00 89.44 87 LYS A CA 1
ATOM 687 C C . LYS A 1 87 ? 8.405 -7.053 -1.524 1.00 89.44 87 LYS A C 1
ATOM 689 O O . LYS A 1 87 ? 7.866 -6.232 -0.777 1.00 89.44 87 LYS A O 1
ATOM 694 N N . THR A 1 88 ? 9.026 -6.716 -2.649 1.00 88.00 88 THR A N 1
ATOM 695 C CA . THR A 1 88 ? 8.981 -5.369 -3.228 1.00 88.00 88 THR A CA 1
ATOM 696 C C . THR A 1 88 ? 7.712 -5.172 -4.047 1.00 88.00 88 THR A C 1
ATOM 698 O O . THR A 1 88 ? 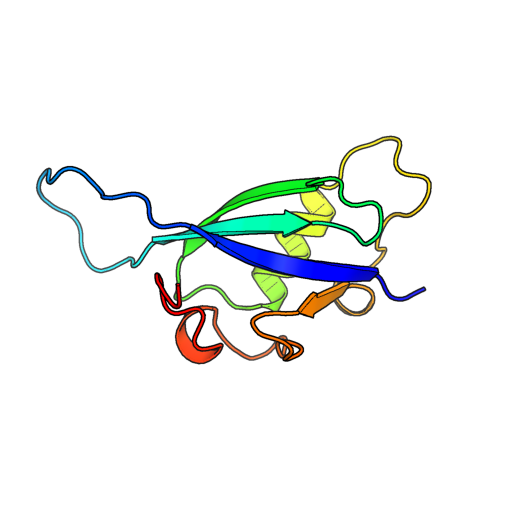6.992 -6.132 -4.349 1.00 88.00 88 THR A O 1
ATOM 701 N N . LEU A 1 89 ? 7.403 -3.925 -4.395 1.00 84.50 89 LEU A N 1
ATOM 702 C CA . LEU A 1 89 ? 6.272 -3.619 -5.265 1.00 84.50 89 LEU A CA 1
ATOM 703 C C . LEU A 1 89 ? 6.466 -4.211 -6.671 1.00 84.50 89 LEU A C 1
ATOM 705 O O . LEU A 1 89 ? 5.526 -4.772 -7.238 1.00 84.50 89 LEU A O 1
ATOM 709 N N . ALA A 1 90 ? 7.701 -4.189 -7.176 1.00 81.44 90 ALA A N 1
ATOM 710 C CA . ALA A 1 90 ? 8.100 -4.868 -8.403 1.00 81.44 90 ALA A CA 1
ATOM 711 C C . ALA A 1 90 ? 7.893 -6.392 -8.313 1.00 81.44 90 ALA A C 1
ATOM 713 O O . ALA A 1 90 ? 7.256 -6.984 -9.184 1.00 81.44 90 ALA A O 1
ATOM 714 N N . ASP A 1 91 ? 8.370 -7.028 -7.234 1.00 80.38 91 ASP A N 1
ATOM 715 C CA . ASP A 1 91 ? 8.267 -8.484 -7.034 1.00 80.38 91 ASP A CA 1
ATOM 716 C C . ASP A 1 91 ? 6.817 -8.949 -6.835 1.00 80.38 91 ASP A C 1
ATOM 718 O O . ASP A 1 91 ? 6.404 -10.013 -7.299 1.00 80.38 91 ASP A O 1
ATOM 722 N N . SER A 1 92 ? 5.995 -8.085 -6.237 1.00 76.56 92 SER A N 1
ATOM 723 C CA . SER A 1 92 ? 4.548 -8.269 -6.103 1.00 76.56 92 SER A CA 1
ATOM 724 C C . SER A 1 92 ? 3.808 -8.273 -7.448 1.00 76.56 92 SER A C 1
ATOM 726 O O . SER A 1 92 ? 2.582 -8.402 -7.461 1.00 76.56 92 SER A O 1
ATOM 728 N N . ARG A 1 93 ? 4.537 -8.148 -8.573 1.00 67.31 93 ARG A N 1
ATOM 729 C CA . ARG A 1 93 ? 4.015 -8.022 -9.938 1.00 67.31 93 ARG A CA 1
ATOM 730 C C . ARG A 1 93 ? 2.913 -6.982 -9.980 1.00 67.31 93 ARG A C 1
ATOM 732 O O . ARG A 1 93 ? 1.884 -7.182 -10.618 1.00 67.31 93 ARG A O 1
ATOM 739 N N . ILE A 1 94 ? 3.138 -5.871 -9.280 1.00 68.06 94 ILE A N 1
ATOM 740 C CA . ILE A 1 94 ? 2.330 -4.669 -9.433 1.00 68.06 94 ILE A CA 1
ATOM 741 C C . ILE A 1 94 ? 2.763 -4.069 -10.765 1.00 68.06 94 ILE A C 1
ATOM 743 O O . ILE A 1 94 ? 3.474 -3.072 -10.846 1.00 68.06 94 ILE A O 1
ATOM 747 N N . THR A 1 95 ? 2.432 -4.781 -11.835 1.00 53.94 95 THR A N 1
ATOM 748 C CA . THR A 1 95 ? 2.746 -4.383 -13.188 1.00 53.94 95 THR A CA 1
ATOM 749 C C . THR A 1 95 ? 1.795 -3.267 -13.545 1.00 53.94 95 THR A C 1
ATOM 751 O O . THR A 1 95 ? 0.573 -3.388 -13.446 1.00 53.94 95 THR A O 1
ATOM 754 N N . VAL A 1 96 ? 2.384 -2.146 -13.936 1.00 54.44 96 VAL A N 1
ATOM 755 C CA . VAL A 1 96 ? 1.667 -1.000 -14.469 1.00 54.44 96 VAL A CA 1
ATOM 756 C C . VAL A 1 96 ? 0.928 -1.443 -15.737 1.00 54.44 96 VAL A C 1
ATOM 758 O O . VAL A 1 96 ? 1.533 -1.544 -16.801 1.00 54.44 96 VAL A O 1
ATOM 761 N N . GLY A 1 97 ? -0.382 -1.680 -15.624 1.00 44.66 97 GLY A N 1
ATOM 762 C CA . GLY A 1 97 ? -1.277 -1.872 -16.769 1.00 44.66 97 GLY A CA 1
ATOM 763 C C . GLY A 1 97 ? -1.761 -3.297 -17.040 1.00 44.66 97 GLY A C 1
ATOM 764 O O . GLY A 1 97 ? -1.663 -3.734 -18.179 1.00 44.66 97 GLY A O 1
ATOM 765 N N . ASP A 1 98 ? -2.343 -3.983 -16.052 1.00 37.97 98 ASP A N 1
ATOM 766 C CA . ASP A 1 98 ? -3.315 -5.050 -16.352 1.00 37.97 98 ASP A CA 1
ATOM 767 C C . ASP A 1 98 ? -4.737 -4.465 -16.270 1.00 37.97 98 ASP A C 1
ATOM 769 O O . ASP A 1 98 ? -5.440 -4.584 -15.266 1.00 37.97 98 ASP A O 1
ATOM 773 N N . LEU A 1 99 ? -5.073 -3.692 -17.305 1.00 37.41 99 LEU A N 1
ATOM 774 C CA . LEU A 1 99 ? -6.425 -3.389 -17.783 1.00 37.41 99 LEU A CA 1
ATOM 775 C C . LEU A 1 99 ? -6.349 -3.223 -19.302 1.00 37.41 99 LEU A C 1
ATOM 777 O O . LEU A 1 99 ? -5.487 -2.429 -19.750 1.00 37.41 99 LEU A O 1
#

Solvent-accessible surface area (backbone atoms only — not comparable to full-atom values): 6135 Å² total; per-residue (Å²): 124,79,45,58,28,48,50,47,70,47,81,75,81,75,76,89,75,85,90,78,86,88,74,60,68,39,33,42,37,36,26,40,88,88,70,48,72,59,45,74,50,77,42,50,29,82,42,34,43,44,60,53,40,49,48,52,57,73,58,48,62,87,86,55,96,73,74,72,90,46,57,84,28,51,42,48,29,43,97,92,37,76,65,55,54,93,34,26,37,51,77,65,61,67,59,77,69,93,120

Organism: NCBI:txid34286

=== Feature glossary ===
Legend for the data blocks above and below:

— What the protein is —

The amino-acid sequence is the protein's primary structure: the linear order of residues from the N-terminus to the C-terminus, written in one-letter code. Everything else here — the 3D coordinates, the secondary structure, the domain annotations — is ultimately a consequence of this string.

Functional annotations link the protein to curated databases. InterPro entries identify conserved domains and families by matching the sequence against member-database signatures (Pfam, PROSITE, CDD, …). Gene Ontology (GO) terms describe molecular function, biological process, and cellular component in a controlled vocabulary. CATH places the structure in a hierarchical fold classification (Class/Architecture/Topology/Homologous-superfamily). The organism is the source species.

— Where its atoms are —

Atomic coordinates in PDBx/mmCIF format — the same representation the Protein Data Bank distributes. Each line of the _atom_site loop places one backbone atom in Cartesian space (units: ångströms, origin: arbitrary).

The six renders are orthographic views along the three Cartesian axes in both directions. Representation (cartoon, sticks, or surface) and color scheme (sequence-rainbow or by-chain) vary across proteins so the training set covers all the common visualization conventions.

— Local backbone conformation —

Eight-state secondary structure (DSSP): H is the canonical α-helix, G the tighter 3₁₀-helix, I the wider π-helix; E/B are β-structure, T and S are turns and bends, and '-' is everything else. DSSP derives these from the pattern of main-chain N–H···O=C hydrogen bonds, not from the sequence.

Three-state secondary structure (P-SEA) collapses the eight DSSP classes into helix (a), strand (b), and coil (c). P-SEA assigns these from Cα geometry alone — distances and angles — without requiring backbone oxygens, so it works on any Cα trace.

φ (phi) and ψ (psi) are the two rotatable backbone dihedrals per residue: φ is the C(i-1)–N–Cα–C torsion, ψ is the N–Cα–C–N(i+1) torsion, both in degrees on (−180°, 180°]. α-helical residues cluster near (−60°, −45°); β-strand residues near (−120°, +130°). A Ramachandran plot is simply a scatter of (φ, ψ) for every residue.

— Global shape and packing —

The geometric summary reports three shape descriptors. Rg (radius of gyration) measures how spread out the Cα atoms are about their centre of mass; compact globular proteins have small Rg, elongated or unfolded ones large. Cα contacts (<8 Å, |i−j|>4) count long-range residue pairs in spatial proximity — high for tightly packed folds, near zero for rods or random coil. The bounding-box extents give the protein's footprint along x, y, z in Å.

SASA measures how much of the protein is reachable by solvent. It is computed by rolling a water-sized probe over the atomic surface and summing the exposed area (Å²). Per-residue SASA distinguishes core (buried, low SASA) from surface (exposed, high SASA) residues; total SASA is a whole-molecule size measure.

Plot images: a contact map (which residues are close in 3D, as an N×N binary image), a Ramachandran scatter (backbone torsion angles, revealing secondary-structure composition at a glance), and — for AlphaFold structures — a PAE heatmap (pairwise prediction confidence).

— Structural neighborhood —

A 3Di character summarizes, for each residue, the relative orientation of the Cα frame of its nearest spatial neighbor. Because it encodes fold topology rather than chemistry, 3Di alignments detect remote structural similarity that sequence alignment misses.

The Foldseek neighbor list gives the closest experimentally determined structures in the PDB, ranked by structural alignment. TM-score near 1 means near-identical fold; near 0.3 means only rough topology match. This is how one finds what a novel AlphaFold prediction most resembles in the solved-structure universe.

— Confidence and disorder —

For AlphaFold models, the B-factor field carries pLDDT — the model's own estimate of local accuracy on a 0–100 scale. Regions with pLDDT<50 should be treated as essentially unmodeled; they often correspond to intrinsically disordered segments.

Crystallographic B-factors measure how much each atom's electron density is smeared out, in Å². They rise in mobile loops and surface residues and fall in the buried interior. In AlphaFold models this column is repurposed to hold pLDDT instead.

Predicted Aligned Error (PAE) is an AlphaFold confidence matrix: entry (i, j) is the expected error in the position of residue j, in ångströms, when the prediction is superimposed on the true structure at residue i. Low PAE within a block of residues means that block is internally rigid and well-predicted; high PAE between two blocks means their relative placement is uncertain even if each block individually is confident.